Protein AF-A0A022QQ18-F1 (afdb_monomer)

Foldseek 3Di:
DDPPPPDQDPLSVLVVQQVVPPDPDHQDPVNSVVVVVCVVVVPPQQVVQLVVLLVVVCVVPVVLVVVQVVQCCVQANDPGDDDPVSVVSSVSVVVSSVVSCVVPPSCPDDDDDDD

pLDDT: mean 88.91, std 12.3, range [35.88, 97.81]

Solvent-accessible surface area (backbone atoms only — not comparable to full-atom values): 7077 Å² total; per-residue (Å²): 132,86,80,66,87,83,70,77,48,75,65,57,50,53,53,49,59,44,69,64,67,84,56,103,74,73,66,47,73,67,53,55,52,49,54,54,49,50,56,53,59,63,47,51,61,40,54,50,50,44,51,53,48,40,50,52,55,31,71,76,30,61,71,59,39,50,52,42,50,48,52,45,40,75,75,56,33,91,90,50,77,90,51,81,85,50,56,86,70,44,58,64,53,52,47,49,54,52,49,33,46,71,76,55,44,75,62,84,70,72,81,88,82,83,132

Nearest PDB structures (foldseek):
  2pg5-assembl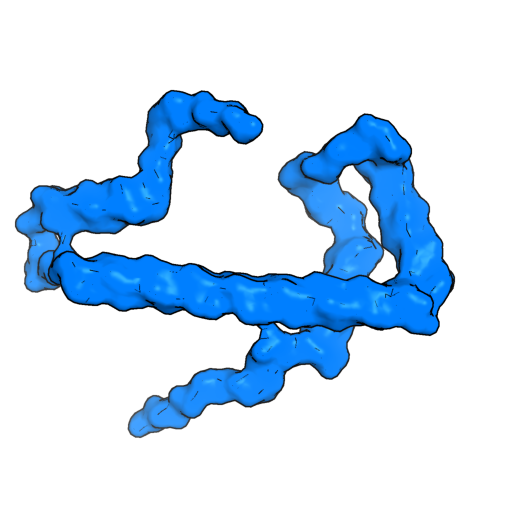y3_C  TM=8.739E-01  e=9.457E-03  Homo sapiens
  3c6g-assembly1_A  TM=8.451E-01  e=2.168E-02  Homo sapiens
  4ejh-assembly8_H  TM=8.771E-01  e=2.748E-02  Homo sapiens
  1og2-assembly1_A  TM=8.336E-01  e=3.283E-02  Homo sapiens
  3t3q-assembly2_B  TM=8.059E-01  e=3.484E-02  Homo sapiens

Secondary structure (DSSP, 8-state):
----TT---HHHHHHHHHHS--SSSPPPHHHHHHHHHHHHHHHHHHHHHHHHHHHHHHHH-HHHHHHHHHHHHHHT-TT----TTTGGG-HHHHHHHHHHHHHS-S-SSPPPPP-

Organism: Erythranthe guttata (NCBI:txid4155)

Structure (mmCIF, N/CA/C/O backbone):
data_AF-A0A022QQ18-F1
#
_entry.id   AF-A0A022QQ18-F1
#
loop_
_atom_site.group_PDB
_atom_site.id
_atom_site.type_symbol
_atom_site.label_atom_id
_atom_site.label_alt_id
_atom_site.label_comp_id
_atom_site.label_asym_id
_atom_site.label_entity_id
_atom_site.label_seq_id
_atom_site.pdbx_PDB_ins_code
_atom_site.Cartn_x
_atom_site.Cartn_y
_atom_site.Cartn_z
_atom_site.occupancy
_atom_site.B_iso_or_equiv
_atom_site.auth_seq_id
_atom_site.auth_comp_id
_atom_site.auth_asym_id
_atom_site.auth_atom_id
_atom_site.pdbx_PDB_model_num
ATOM 1 N N . MET A 1 1 ? -13.930 15.656 -5.999 1.00 35.88 1 MET A N 1
ATOM 2 C CA . MET A 1 1 ? -14.510 14.591 -5.148 1.00 35.88 1 MET A CA 1
ATOM 3 C C . MET A 1 1 ? -15.976 14.425 -5.517 1.00 35.88 1 MET A C 1
ATOM 5 O O . MET A 1 1 ? -16.750 15.335 -5.254 1.00 35.88 1 MET A O 1
ATOM 9 N N . CYS A 1 2 ? -16.360 13.319 -6.161 1.00 40.91 2 CYS A N 1
ATOM 10 C CA . CYS A 1 2 ? -17.779 13.006 -6.348 1.00 40.91 2 CYS A CA 1
ATOM 11 C C . CYS A 1 2 ? -18.408 12.751 -4.973 1.00 40.91 2 CYS A C 1
ATOM 13 O O . CYS A 1 2 ? -18.022 11.803 -4.288 1.00 40.91 2 CYS A O 1
ATOM 15 N N . LYS A 1 3 ? -19.363 13.589 -4.558 1.00 41.94 3 LYS A N 1
ATOM 16 C CA . LYS A 1 3 ? -20.268 13.255 -3.455 1.00 41.94 3 LYS A CA 1
ATOM 17 C C . LYS A 1 3 ? -21.097 12.050 -3.905 1.00 41.94 3 LYS A C 1
ATOM 19 O O . LYS A 1 3 ? -21.982 12.200 -4.738 1.00 41.94 3 LYS A O 1
ATOM 24 N N . LYS A 1 4 ? -20.802 10.856 -3.386 1.00 52.78 4 LYS A N 1
ATOM 25 C CA . LYS A 1 4 ? -21.746 9.733 -3.445 1.00 52.78 4 LYS A CA 1
ATOM 26 C C . LYS A 1 4 ? -22.851 10.024 -2.433 1.00 52.78 4 LYS A C 1
ATOM 28 O O . LYS A 1 4 ? -22.704 9.718 -1.252 1.00 52.78 4 LYS A O 1
ATOM 33 N N . GLU A 1 5 ? -23.926 10.666 -2.879 1.00 54.50 5 GLU A N 1
ATOM 34 C CA . GLU A 1 5 ? -25.165 10.744 -2.105 1.00 54.50 5 GLU A CA 1
ATOM 35 C C . GLU A 1 5 ? -25.662 9.312 -1.853 1.00 54.50 5 GLU A C 1
ATOM 37 O O . GLU A 1 5 ? -26.047 8.606 -2.780 1.00 54.50 5 GLU A O 1
ATOM 42 N N . GLY A 1 6 ? -25.561 8.853 -0.600 1.00 67.56 6 GLY A N 1
ATOM 43 C CA . GLY A 1 6 ? -26.133 7.581 -0.142 1.00 67.56 6 GLY A CA 1
ATOM 44 C C . GLY A 1 6 ? -25.168 6.557 0.465 1.00 67.56 6 GLY A C 1
ATOM 45 O O . GLY A 1 6 ? -25.640 5.579 1.041 1.00 67.56 6 GLY A O 1
ATOM 46 N N . MET A 1 7 ? -23.843 6.745 0.400 1.00 79.75 7 MET A N 1
ATOM 47 C CA . MET A 1 7 ? -22.910 5.795 1.027 1.00 79.75 7 MET A CA 1
ATOM 48 C C . MET A 1 7 ? -22.600 6.220 2.465 1.00 79.75 7 MET A C 1
ATOM 50 O O . MET A 1 7 ? -22.002 7.272 2.684 1.00 79.75 7 MET A O 1
ATOM 54 N N . LYS A 1 8 ? -23.018 5.408 3.442 1.00 88.94 8 LYS A N 1
ATOM 55 C CA . LYS A 1 8 ? -22.728 5.658 4.859 1.00 88.94 8 LYS A CA 1
ATOM 56 C C . LYS A 1 8 ? -21.231 5.544 5.104 1.00 88.94 8 LYS A C 1
ATOM 58 O O . LYS A 1 8 ? -20.611 4.565 4.688 1.00 88.94 8 LYS A O 1
ATOM 63 N N . ASP A 1 9 ? -20.656 6.539 5.769 1.00 90.06 9 ASP A N 1
ATOM 64 C CA . ASP A 1 9 ? -19.256 6.473 6.179 1.00 90.06 9 ASP A CA 1
ATOM 65 C C . ASP A 1 9 ? -19.064 5.529 7.381 1.00 90.06 9 ASP A C 1
ATOM 67 O O . ASP A 1 9 ? -20.017 5.109 8.043 1.00 90.06 9 ASP A O 1
ATOM 71 N N . PHE A 1 10 ? -17.809 5.166 7.655 1.00 90.81 10 PHE A N 1
ATOM 72 C CA . PHE A 1 10 ? -17.457 4.228 8.723 1.00 90.81 10 PHE A CA 1
ATOM 73 C C . PHE A 1 10 ? -17.991 4.660 10.100 1.00 90.81 10 PHE A C 1
ATOM 75 O O . PHE A 1 10 ? -18.493 3.828 10.855 1.00 90.81 10 PHE A O 1
ATOM 82 N N . LEU A 1 11 ? -17.942 5.958 10.417 1.00 91.88 11 LEU A N 1
ATOM 83 C CA . LEU A 1 11 ? -18.446 6.486 11.683 1.00 91.88 11 LEU A CA 1
ATOM 84 C C . LEU A 1 11 ? -19.975 6.409 11.741 1.00 91.88 11 LEU A C 1
ATOM 86 O O . LEU A 1 11 ? -20.527 6.002 12.762 1.00 91.88 11 LEU A O 1
ATOM 90 N N . GLN A 1 12 ? -20.662 6.750 10.650 1.00 91.94 12 GLN A N 1
ATOM 91 C CA . GLN A 1 12 ? -22.116 6.621 10.547 1.00 91.94 12 GLN A CA 1
ATOM 92 C C . GLN A 1 12 ? -22.565 5.175 10.782 1.00 91.94 12 GLN A C 1
ATOM 94 O O . GLN A 1 12 ? -23.515 4.951 11.529 1.00 91.94 12 GLN A O 1
ATOM 99 N N . ILE A 1 13 ? -21.849 4.194 10.224 1.00 90.88 13 ILE A N 1
ATOM 100 C CA . ILE A 1 13 ? -22.124 2.766 10.446 1.00 90.88 13 ILE A CA 1
ATOM 101 C C . ILE A 1 13 ? -21.962 2.400 11.929 1.00 90.88 13 ILE A C 1
ATOM 103 O O . ILE A 1 13 ? -22.859 1.785 12.506 1.00 90.88 13 ILE A O 1
ATOM 107 N N . LEU A 1 14 ? -20.865 2.811 12.576 1.00 90.38 14 LEU A N 1
ATOM 108 C CA . LEU A 1 14 ? -20.638 2.541 14.004 1.00 90.38 14 LEU A CA 1
ATOM 109 C C . LEU A 1 14 ? -21.717 3.169 14.900 1.00 90.38 14 LEU A C 1
ATOM 111 O O . LEU A 1 14 ? -22.181 2.542 15.853 1.00 90.38 14 LEU A O 1
ATOM 115 N N . LEU A 1 15 ? -22.151 4.390 14.582 1.00 90.69 15 LEU A N 1
ATOM 116 C CA . LEU A 1 15 ? -23.218 5.076 15.312 1.00 90.69 15 LEU A CA 1
ATOM 117 C C . LEU A 1 15 ? -24.583 4.410 15.108 1.00 90.69 15 LEU A C 1
ATOM 119 O O . LEU A 1 15 ? -25.388 4.369 16.036 1.00 90.69 15 LEU A O 1
ATOM 123 N N . GLU A 1 16 ? -24.863 3.872 13.922 1.00 89.25 16 GLU A N 1
ATOM 124 C CA . GLU A 1 16 ? -26.082 3.097 13.682 1.00 89.25 16 GLU A CA 1
ATOM 125 C C . GLU A 1 16 ? -26.097 1.780 14.451 1.00 89.25 16 GLU A C 1
ATOM 127 O O . GLU A 1 16 ? -27.129 1.432 15.022 1.00 89.25 16 GLU A O 1
ATOM 132 N N . ILE A 1 17 ? -24.963 1.076 14.503 1.00 87.19 17 ILE A N 1
ATOM 133 C CA . ILE A 1 17 ? -24.815 -0.151 15.295 1.00 87.19 17 ILE A CA 1
ATOM 134 C C . ILE A 1 17 ? -25.075 0.146 16.773 1.00 87.19 17 ILE A C 1
ATOM 136 O O . ILE A 1 17 ? -25.818 -0.582 17.422 1.00 87.19 17 ILE A O 1
ATOM 140 N N . GLN A 1 18 ? -24.539 1.251 17.293 1.00 87.00 18 GLN A N 1
ATOM 141 C CA . GLN A 1 18 ? -24.799 1.656 18.672 1.00 87.00 18 GLN A CA 1
ATOM 142 C C . GLN A 1 18 ? -26.279 1.968 18.941 1.00 87.00 18 GLN A C 1
ATOM 144 O O . GLN A 1 18 ? -26.765 1.675 20.030 1.00 87.00 18 GLN A O 1
ATOM 149 N N . LYS A 1 19 ? -26.990 2.575 17.981 1.00 84.69 19 LYS A N 1
ATOM 150 C CA . LYS A 1 19 ? -28.406 2.953 18.131 1.00 84.69 19 LYS A CA 1
ATOM 151 C C . LYS A 1 19 ? -29.367 1.763 18.067 1.00 84.69 19 LYS A C 1
ATOM 153 O O . LYS A 1 19 ? -30.413 1.815 18.703 1.00 84.69 19 LYS A O 1
ATOM 158 N N . LYS A 1 20 ? -29.049 0.708 17.310 1.00 81.06 20 LYS A N 1
ATOM 159 C CA . LYS A 1 20 ? -29.884 -0.502 17.146 1.00 81.06 20 LYS A CA 1
ATOM 160 C C . LYS A 1 20 ? -29.729 -1.489 18.316 1.00 81.06 20 LYS A C 1
ATOM 162 O O . LYS A 1 20 ? -29.598 -2.683 18.087 1.00 81.06 20 LYS A O 1
ATOM 167 N N . GLN A 1 21 ? -29.654 -0.981 19.542 1.00 63.47 21 GLN A N 1
ATOM 168 C CA . GLN A 1 21 ? -29.123 -1.643 20.739 1.00 63.47 21 GLN A CA 1
ATOM 169 C C . GLN A 1 21 ? -29.979 -2.831 21.264 1.00 63.47 21 GLN A C 1
ATOM 171 O O . GLN A 1 21 ? -30.452 -2.794 22.390 1.00 63.47 21 GLN A O 1
ATOM 176 N N . ASP A 1 22 ? -30.138 -3.890 20.459 1.00 60.44 22 ASP A N 1
ATOM 177 C CA . ASP A 1 22 ? -30.794 -5.180 20.772 1.00 60.44 22 ASP A CA 1
ATOM 178 C C . ASP A 1 22 ? -29.784 -6.282 21.179 1.00 60.44 22 ASP A C 1
ATOM 180 O O . ASP A 1 22 ? -30.119 -7.461 21.257 1.00 60.44 22 ASP A O 1
ATOM 184 N N . SER A 1 23 ? -28.512 -5.930 21.400 1.00 63.03 23 SER A N 1
ATOM 185 C CA . SER A 1 23 ? -27.439 -6.887 21.706 1.00 63.03 23 SER A CA 1
ATOM 186 C C . SER A 1 23 ? -27.041 -6.875 23.184 1.00 63.03 23 SER A C 1
ATOM 188 O O . SER A 1 23 ? -26.836 -5.795 23.740 1.00 63.03 23 SER A O 1
ATOM 190 N N . ASP A 1 24 ? -26.751 -8.050 23.750 1.00 66.62 24 ASP A N 1
ATOM 191 C CA . ASP A 1 24 ? -26.242 -8.247 25.124 1.00 66.62 24 ASP A CA 1
ATOM 192 C C . ASP A 1 24 ? -24.915 -7.515 25.435 1.00 66.62 24 ASP A C 1
ATOM 194 O O . ASP A 1 24 ? -24.521 -7.399 26.596 1.00 66.62 24 ASP A O 1
ATOM 198 N N . MET A 1 25 ? -24.211 -6.994 24.419 1.00 67.25 25 MET A N 1
ATOM 199 C CA . MET A 1 25 ? -22.957 -6.247 24.574 1.00 67.25 25 MET A CA 1
ATOM 200 C C . MET A 1 25 ? -22.957 -4.941 23.751 1.00 67.25 25 MET A C 1
ATOM 202 O O . MET A 1 25 ? -22.417 -4.897 22.643 1.00 67.25 25 MET A O 1
ATOM 206 N N . PRO A 1 26 ? -23.549 -3.849 24.265 1.00 77.94 26 PRO A N 1
ATOM 207 C CA . PRO A 1 26 ? -23.624 -2.583 23.543 1.00 77.94 26 PRO A CA 1
ATOM 208 C C . PRO A 1 26 ? -22.256 -1.900 23.380 1.00 77.94 26 PRO A C 1
ATOM 210 O O . PRO A 1 26 ? -21.504 -1.738 24.341 1.00 77.94 26 PRO A O 1
ATOM 213 N N . ILE A 1 27 ? -21.960 -1.410 22.169 1.00 85.88 27 ILE A N 1
ATOM 214 C CA . ILE A 1 27 ? -20.744 -0.626 21.894 1.00 85.88 27 ILE A CA 1
ATOM 215 C C . ILE A 1 27 ? -20.885 0.780 22.493 1.00 85.88 27 ILE A C 1
ATOM 217 O O . ILE A 1 27 ? -21.722 1.584 22.076 1.00 85.88 27 ILE A O 1
ATOM 221 N N . SER A 1 28 ? -20.017 1.117 23.443 1.00 89.81 28 SER A N 1
ATOM 222 C CA . SER A 1 28 ? -19.966 2.437 24.075 1.00 89.81 28 SER A CA 1
ATOM 223 C C . SER A 1 28 ? -1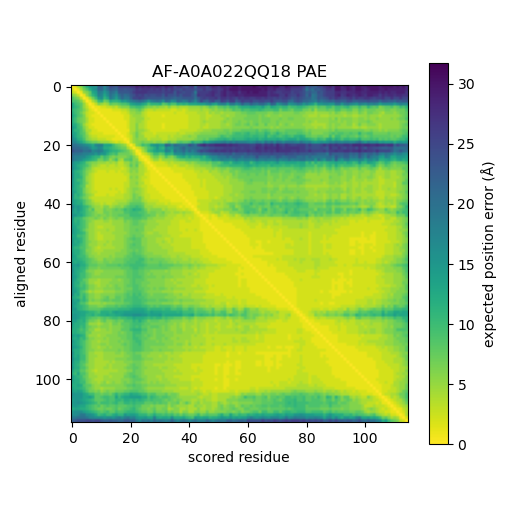9.346 3.507 23.166 1.00 89.81 28 SER A C 1
ATOM 225 O O . SER A 1 28 ? -18.501 3.231 22.314 1.00 89.81 28 SER A O 1
ATOM 227 N N . GLN A 1 29 ? -19.690 4.775 23.404 1.00 89.44 29 GLN A N 1
ATOM 228 C CA . GLN A 1 29 ? -19.060 5.925 22.736 1.00 89.44 29 GLN A CA 1
ATOM 229 C C . GLN A 1 29 ? -17.530 5.949 22.906 1.00 89.44 29 GLN A C 1
ATOM 231 O O . GLN A 1 29 ? -16.800 6.295 21.978 1.00 89.44 29 GLN A O 1
ATOM 236 N N . LYS A 1 30 ? -17.022 5.518 24.071 1.00 92.62 30 LYS A N 1
ATOM 237 C CA . LYS A 1 30 ? -15.579 5.409 24.327 1.00 92.62 30 LYS A CA 1
ATOM 238 C C . LYS A 1 30 ? -14.920 4.370 23.415 1.00 92.62 30 LYS A C 1
ATOM 240 O O . LYS A 1 30 ? -13.840 4.633 22.897 1.00 92.62 30 LYS A O 1
ATOM 245 N N . GLN A 1 31 ? -15.575 3.229 23.194 1.00 91.62 31 GLN A N 1
ATOM 246 C CA . GLN A 1 31 ? -15.091 2.197 22.272 1.00 91.62 31 GLN A CA 1
ATOM 247 C C . GLN A 1 31 ? -15.134 2.672 20.819 1.00 91.62 31 GLN A C 1
ATOM 249 O O . GLN A 1 31 ? -14.153 2.480 20.114 1.00 91.62 31 GLN A O 1
ATOM 254 N N . ILE A 1 32 ? -16.197 3.361 20.384 1.00 93.12 32 ILE A N 1
ATOM 255 C CA . ILE A 1 32 ? -16.256 3.954 19.031 1.00 93.12 32 ILE A CA 1
ATOM 256 C C . ILE 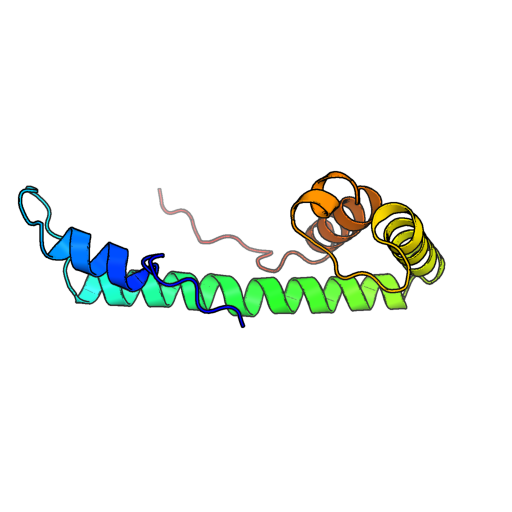A 1 32 ? -15.082 4.911 18.813 1.00 93.12 32 ILE A C 1
ATOM 258 O O . ILE A 1 32 ? -14.398 4.833 17.794 1.00 93.12 32 ILE A O 1
ATOM 262 N N . LYS A 1 33 ? -14.816 5.790 19.788 1.00 93.00 33 LYS A N 1
ATOM 263 C CA . LYS A 1 33 ? -13.680 6.714 19.724 1.00 93.00 33 LYS A CA 1
ATOM 264 C C . LYS A 1 33 ? -12.342 5.972 19.653 1.00 93.00 33 LYS A C 1
ATOM 266 O O . LYS A 1 33 ? -11.505 6.351 18.842 1.00 93.00 33 LYS A O 1
ATOM 271 N N . ALA A 1 34 ? -12.149 4.942 20.478 1.00 94.06 34 ALA A N 1
ATOM 272 C CA . ALA A 1 34 ? -10.923 4.145 20.484 1.00 94.06 34 ALA A CA 1
ATOM 273 C C . ALA A 1 34 ? -10.699 3.438 19.137 1.00 94.06 34 ALA A C 1
ATOM 275 O O . ALA A 1 34 ? -9.636 3.582 18.550 1.00 94.06 34 ALA A O 1
ATOM 276 N N . ILE A 1 35 ? -11.731 2.788 18.590 1.00 93.12 35 ILE A N 1
ATOM 277 C CA . ILE A 1 35 ? -11.671 2.135 17.273 1.00 93.12 35 ILE A CA 1
ATOM 278 C C . ILE A 1 35 ? -11.291 3.143 16.183 1.00 93.12 35 ILE A C 1
ATOM 280 O O . ILE A 1 35 ? -10.439 2.863 15.343 1.00 93.12 35 ILE A O 1
ATOM 284 N N . LEU A 1 36 ? -11.910 4.329 16.185 1.00 92.69 36 LEU A N 1
ATOM 285 C CA . LEU A 1 36 ? -11.595 5.360 15.199 1.00 92.69 36 LEU A CA 1
ATOM 286 C C . LEU A 1 36 ? -10.143 5.837 15.322 1.00 92.69 36 LEU A C 1
ATOM 288 O O . LEU A 1 36 ? -9.475 6.033 14.308 1.00 92.69 36 LEU A O 1
ATOM 292 N N . GLN A 1 37 ? -9.662 6.009 16.552 1.00 92.62 37 GLN A N 1
ATOM 293 C CA . GLN A 1 37 ? -8.279 6.379 16.819 1.00 92.62 37 GLN A CA 1
ATOM 294 C C . GLN A 1 37 ? -7.309 5.306 16.308 1.00 92.62 37 GLN A C 1
ATOM 296 O O . GLN A 1 37 ? -6.382 5.647 15.579 1.00 92.62 37 GLN A O 1
ATOM 301 N N . ASP A 1 38 ? -7.564 4.028 16.591 1.00 90.25 38 ASP A N 1
ATOM 302 C CA . ASP A 1 38 ? -6.721 2.915 16.141 1.00 90.25 38 ASP A CA 1
ATOM 303 C C . ASP A 1 38 ? -6.643 2.832 14.610 1.00 90.25 38 ASP A C 1
ATOM 305 O O . ASP A 1 38 ? -5.560 2.672 14.048 1.00 90.25 38 ASP A O 1
ATOM 309 N N . VAL A 1 39 ? -7.772 3.006 13.911 1.00 91.06 39 VAL A N 1
ATOM 310 C CA . VAL A 1 39 ? -7.815 2.997 12.436 1.00 91.06 39 VAL A CA 1
ATOM 311 C C . VAL A 1 39 ? -6.997 4.147 11.842 1.00 91.06 39 VAL A C 1
ATOM 313 O O . VAL A 1 39 ? -6.288 3.961 10.850 1.00 91.06 39 VAL A O 1
ATOM 316 N N . VAL A 1 40 ? -7.094 5.346 12.420 1.00 88.19 40 VAL A N 1
ATOM 317 C CA . VAL A 1 40 ? -6.374 6.527 11.920 1.00 88.19 40 VAL A CA 1
ATOM 318 C C . VAL A 1 40 ? -4.878 6.417 12.208 1.00 88.19 40 VAL A C 1
ATOM 320 O O . VAL A 1 40 ? -4.072 6.618 11.296 1.00 88.19 40 VAL A O 1
ATOM 323 N N . SER A 1 41 ? -4.507 6.063 13.439 1.00 85.62 41 SER A N 1
ATOM 324 C CA . SER A 1 41 ? -3.111 5.897 13.845 1.00 85.62 41 SER A CA 1
ATOM 325 C C . SER A 1 41 ? -2.435 4.759 13.082 1.00 85.62 41 SER A C 1
ATOM 327 O O . SER A 1 41 ? -1.363 4.956 12.522 1.00 85.62 41 SER A O 1
ATOM 329 N N . GLY A 1 42 ? -3.084 3.597 12.961 1.00 83.94 42 GLY A N 1
ATOM 330 C CA . GLY A 1 42 ? -2.511 2.441 12.272 1.00 83.94 42 GLY A CA 1
ATOM 331 C C . GLY A 1 42 ? -2.275 2.661 10.775 1.00 83.94 42 GLY A C 1
ATOM 332 O O . GLY A 1 42 ? -1.352 2.079 10.210 1.00 83.94 42 GLY A O 1
ATOM 333 N N . ARG A 1 43 ? -3.079 3.508 10.119 1.00 83.75 43 ARG A N 1
ATOM 334 C CA . ARG A 1 43 ? -2.963 3.769 8.677 1.00 83.75 43 ARG A CA 1
ATOM 335 C C . ARG A 1 43 ? -1.904 4.811 8.331 1.00 83.75 43 ARG A C 1
ATOM 337 O O . ARG A 1 43 ? -1.242 4.666 7.309 1.00 83.75 43 ARG A O 1
ATOM 344 N N . THR A 1 44 ? -1.809 5.883 9.111 1.00 83.75 44 THR A N 1
ATOM 345 C CA . THR A 1 44 ? -1.098 7.098 8.683 1.00 83.75 44 THR A CA 1
ATOM 346 C C . THR A 1 44 ? 0.400 6.851 8.558 1.00 83.75 44 THR A C 1
ATOM 348 O O . THR A 1 44 ? 0.940 6.936 7.457 1.00 83.75 44 THR A O 1
ATOM 351 N N . ASP A 1 45 ? 1.042 6.450 9.652 1.00 84.56 45 ASP A N 1
ATOM 352 C CA . ASP A 1 45 ? 2.4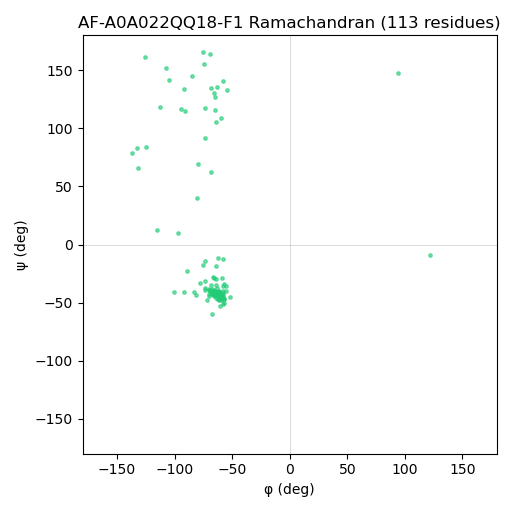97 6.295 9.679 1.00 84.56 45 ASP A CA 1
ATOM 353 C C . ASP A 1 45 ? 2.946 5.122 8.797 1.00 84.56 45 ASP A C 1
ATOM 355 O O . ASP A 1 45 ? 3.899 5.234 8.031 1.00 84.56 45 ASP A O 1
ATOM 359 N N . THR A 1 46 ? 2.199 4.011 8.814 1.00 88.44 46 THR A N 1
ATOM 360 C CA . THR A 1 46 ? 2.570 2.799 8.067 1.00 88.44 46 THR A CA 1
ATOM 361 C C . THR A 1 46 ? 2.537 2.999 6.553 1.00 88.44 46 THR A C 1
ATOM 363 O O . THR A 1 46 ? 3.450 2.556 5.854 1.00 88.44 46 THR A O 1
ATOM 366 N N . THR A 1 47 ? 1.507 3.672 6.029 1.00 90.69 47 THR A N 1
ATOM 367 C CA . THR A 1 47 ? 1.398 3.929 4.586 1.00 90.69 47 THR A CA 1
ATOM 368 C C . THR A 1 47 ? 2.382 4.993 4.118 1.00 90.69 47 THR A C 1
ATOM 370 O O . THR A 1 47 ? 2.980 4.809 3.058 1.00 90.69 47 THR A O 1
ATOM 373 N N . ALA A 1 48 ? 2.602 6.051 4.907 1.00 91.75 48 ALA A N 1
ATOM 374 C CA . ALA A 1 48 ? 3.585 7.085 4.595 1.00 91.75 48 ALA A CA 1
ATOM 375 C C . ALA A 1 48 ? 4.999 6.493 4.504 1.00 91.75 48 ALA A C 1
ATOM 377 O O . ALA A 1 48 ? 5.631 6.597 3.455 1.00 91.75 48 ALA A O 1
ATOM 378 N N . THR A 1 49 ? 5.439 5.761 5.534 1.00 92.81 49 THR A N 1
ATOM 379 C CA . THR A 1 49 ? 6.755 5.104 5.550 1.00 92.81 49 THR A CA 1
ATOM 380 C C . THR A 1 49 ? 6.929 4.128 4.386 1.00 92.81 49 THR A C 1
ATOM 382 O O . THR A 1 49 ? 7.992 4.085 3.770 1.00 92.81 49 THR A O 1
ATOM 385 N N . ASN A 1 50 ? 5.893 3.360 4.031 1.00 94.12 50 ASN A N 1
ATOM 386 C CA . ASN A 1 50 ? 5.982 2.436 2.900 1.00 94.12 50 ASN A CA 1
ATOM 387 C C . ASN A 1 50 ? 6.164 3.169 1.557 1.00 94.12 50 ASN A C 1
ATOM 389 O O . ASN A 1 50 ? 6.954 2.735 0.724 1.00 94.12 50 ASN A O 1
ATOM 393 N N . ILE A 1 51 ? 5.460 4.286 1.342 1.00 95.44 51 ILE A N 1
ATOM 394 C CA . ILE A 1 51 ? 5.602 5.097 0.122 1.00 95.44 51 ILE A CA 1
ATOM 395 C C . ILE A 1 51 ? 6.981 5.761 0.069 1.00 95.44 51 ILE A C 1
ATOM 397 O O . ILE A 1 51 ? 7.616 5.756 -0.985 1.00 95.44 51 ILE A O 1
ATOM 401 N N . GLU A 1 52 ? 7.457 6.302 1.191 1.00 95.94 52 GLU A N 1
ATOM 402 C CA . GLU A 1 52 ? 8.784 6.917 1.302 1.00 95.94 52 GLU A CA 1
ATOM 403 C C . GLU A 1 52 ? 9.886 5.930 0.908 1.00 95.94 52 GLU A C 1
ATOM 405 O O . GLU A 1 52 ? 10.697 6.234 0.030 1.00 95.94 52 GLU A O 1
ATOM 410 N N . TRP A 1 53 ? 9.872 4.722 1.480 1.00 97.19 53 TRP A N 1
ATOM 411 C CA . TRP A 1 53 ? 10.841 3.685 1.131 1.00 97.19 53 TRP A CA 1
ATOM 412 C C . TRP A 1 53 ? 10.681 3.181 -0.300 1.00 97.19 53 TRP A C 1
ATOM 414 O O . TRP A 1 53 ? 11.685 2.996 -0.983 1.00 97.19 53 TRP A O 1
ATOM 424 N N . ALA A 1 54 ? 9.453 3.001 -0.792 1.00 97.25 54 ALA A N 1
ATOM 425 C CA . ALA A 1 54 ? 9.230 2.558 -2.168 1.00 97.25 54 ALA A CA 1
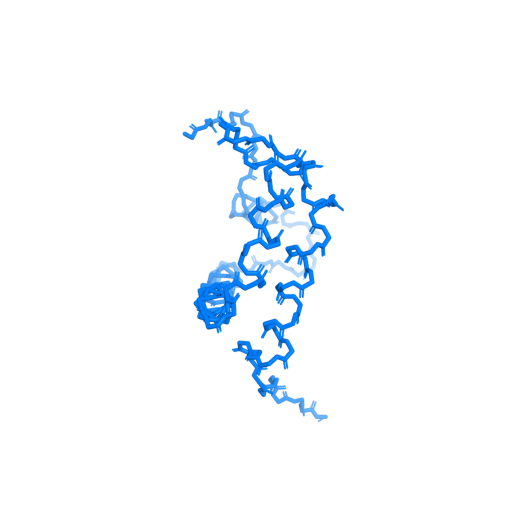ATOM 426 C C . ALA A 1 54 ? 9.828 3.553 -3.170 1.00 97.25 54 ALA A C 1
ATOM 428 O O . ALA A 1 54 ? 10.520 3.160 -4.110 1.00 97.25 54 ALA A O 1
ATOM 429 N N . MET A 1 55 ? 9.621 4.851 -2.941 1.00 97.06 55 MET A N 1
ATOM 430 C CA . MET A 1 55 ? 10.213 5.898 -3.767 1.00 97.06 55 MET A CA 1
ATOM 431 C C . MET A 1 55 ? 11.735 5.943 -3.624 1.00 97.06 55 MET A C 1
ATOM 433 O O . MET A 1 55 ? 12.422 6.059 -4.637 1.00 97.06 55 MET A O 1
ATOM 437 N N . ALA A 1 56 ? 12.272 5.821 -2.405 1.00 97.38 56 ALA A N 1
ATOM 438 C CA . ALA A 1 56 ? 13.715 5.790 -2.170 1.00 97.38 56 ALA A CA 1
ATOM 439 C C . ALA A 1 56 ? 14.398 4.629 -2.917 1.00 97.38 56 ALA A C 1
ATOM 441 O O . ALA A 1 56 ? 15.379 4.848 -3.627 1.00 97.38 56 ALA A O 1
ATOM 442 N N . GLU A 1 57 ? 13.847 3.416 -2.834 1.00 97.19 57 GLU A N 1
ATOM 443 C CA . GLU A 1 57 ? 14.371 2.233 -3.528 1.00 97.19 57 GLU A CA 1
ATOM 444 C C . GLU A 1 57 ? 14.278 2.364 -5.056 1.00 97.19 57 GLU A C 1
ATOM 446 O O . GLU A 1 57 ? 15.225 2.031 -5.770 1.00 97.19 57 GLU A O 1
ATOM 451 N N . LEU A 1 58 ? 13.177 2.911 -5.583 1.00 97.50 58 LEU A N 1
ATOM 452 C CA . LEU A 1 58 ? 13.040 3.162 -7.021 1.00 97.50 58 LEU A CA 1
ATOM 453 C C . LEU A 1 58 ? 14.021 4.231 -7.517 1.00 97.50 58 LEU A C 1
ATOM 455 O O . LEU A 1 58 ? 14.605 4.065 -8.585 1.00 97.50 58 LEU A O 1
ATOM 459 N N . MET A 1 59 ? 14.227 5.316 -6.763 1.00 96.75 59 MET A N 1
ATOM 460 C CA . MET A 1 59 ? 15.202 6.360 -7.114 1.00 96.75 59 MET A CA 1
ATOM 461 C C . MET A 1 59 ? 16.639 5.826 -7.101 1.00 96.75 59 MET A C 1
ATOM 463 O O . MET A 1 59 ? 17.441 6.217 -7.948 1.00 96.75 59 MET A O 1
ATOM 467 N N . ASN A 1 60 ? 16.946 4.894 -6.197 1.00 97.19 60 ASN A N 1
ATOM 468 C CA . ASN A 1 60 ? 18.240 4.213 -6.144 1.00 97.19 60 ASN A CA 1
ATOM 469 C C . ASN A 1 60 ? 18.413 3.145 -7.240 1.00 97.19 60 ASN A C 1
ATOM 471 O O . ASN A 1 60 ? 19.543 2.755 -7.535 1.00 97.19 60 ASN A O 1
ATOM 475 N N . ASN A 1 61 ? 17.327 2.686 -7.873 1.00 96.88 61 ASN A N 1
ATOM 476 C CA . ASN A 1 61 ? 17.344 1.696 -8.950 1.00 96.88 61 ASN A CA 1
ATOM 477 C C . ASN A 1 61 ? 16.622 2.207 -10.218 1.00 96.88 61 ASN A C 1
ATOM 479 O O . ASN A 1 61 ? 15.463 1.848 -10.464 1.00 96.88 61 ASN A O 1
ATOM 483 N N . PRO A 1 62 ? 17.315 2.980 -11.080 1.00 96.00 62 PRO A N 1
ATOM 484 C CA . PRO A 1 62 ? 16.728 3.561 -12.290 1.00 96.00 62 PRO A CA 1
ATOM 485 C C . PRO A 1 62 ? 16.114 2.535 -13.253 1.00 96.00 62 PRO A C 1
ATOM 487 O O . PRO A 1 62 ? 15.091 2.810 -13.879 1.00 96.00 62 PRO A O 1
ATOM 490 N N . GLU A 1 63 ? 16.688 1.331 -13.355 1.00 97.19 63 GLU A N 1
ATOM 491 C CA . GLU A 1 63 ? 16.118 0.256 -14.178 1.00 97.19 63 GLU A CA 1
ATOM 492 C C . GLU A 1 63 ? 14.787 -0.250 -13.612 1.00 97.19 63 GLU A C 1
ATOM 494 O O . GLU A 1 63 ? 13.857 -0.530 -14.372 1.00 97.19 63 GLU A O 1
ATOM 499 N N . GLY A 1 64 ? 14.673 -0.344 -12.284 1.00 96.81 64 GLY A N 1
ATOM 500 C CA . GLY A 1 64 ? 13.417 -0.677 -11.618 1.00 96.81 64 GLY A CA 1
ATOM 501 C C . GLY A 1 64 ? 12.356 0.404 -11.815 1.00 96.81 64 GLY A C 1
ATOM 502 O O . GLY A 1 64 ? 11.225 0.100 -12.193 1.00 96.81 64 GLY A O 1
ATOM 503 N N . MET A 1 65 ? 12.737 1.676 -11.666 1.00 97.56 65 MET A N 1
ATOM 504 C CA . MET A 1 65 ? 11.850 2.810 -11.939 1.00 97.56 65 MET A CA 1
ATOM 505 C C . MET A 1 65 ? 11.334 2.801 -13.380 1.00 97.56 65 MET A C 1
ATOM 507 O O . MET A 1 65 ? 10.128 2.927 -13.599 1.00 97.56 65 MET A O 1
ATOM 511 N N . ARG A 1 66 ? 12.219 2.581 -14.358 1.00 97.81 66 ARG A N 1
ATOM 512 C CA . ARG A 1 66 ? 11.841 2.504 -15.772 1.00 97.81 66 ARG A CA 1
ATOM 513 C C . ARG A 1 66 ? 10.840 1.379 -16.026 1.00 97.81 66 ARG A C 1
ATOM 515 O O . ARG A 1 66 ? 9.839 1.610 -16.691 1.00 97.81 66 ARG A O 1
ATOM 522 N N . LYS A 1 67 ? 11.060 0.187 -15.460 1.00 97.62 67 LYS A N 1
ATOM 523 C CA . LYS A 1 67 ? 10.129 -0.950 -15.595 1.00 97.62 67 LYS A CA 1
ATOM 524 C C . LYS A 1 67 ? 8.748 -0.651 -15.015 1.00 97.62 67 LYS A C 1
ATOM 526 O O . LYS A 1 67 ? 7.753 -0.955 -15.665 1.00 97.62 67 LYS A O 1
ATOM 531 N N . ALA A 1 68 ? 8.680 -0.029 -13.837 1.00 96.62 68 ALA A N 1
ATOM 532 C CA . ALA A 1 68 ? 7.408 0.361 -13.227 1.00 96.62 68 ALA A CA 1
ATOM 533 C C . ALA A 1 68 ? 6.665 1.413 -14.068 1.00 96.62 68 ALA A C 1
ATOM 535 O O . ALA A 1 68 ? 5.459 1.301 -14.277 1.00 96.62 68 ALA A O 1
ATOM 536 N N . GLN A 1 69 ? 7.384 2.404 -14.603 1.00 96.44 69 GLN A N 1
ATOM 537 C CA . GLN A 1 69 ? 6.808 3.408 -15.501 1.00 96.44 69 GLN A CA 1
ATOM 538 C C . GLN A 1 69 ? 6.321 2.792 -16.816 1.00 96.44 69 GLN A C 1
ATOM 540 O O . GLN A 1 69 ? 5.227 3.128 -17.261 1.00 96.44 69 GLN A O 1
ATOM 545 N N . THR A 1 70 ? 7.089 1.878 -17.419 1.00 97.31 70 THR A N 1
ATOM 546 C CA . THR A 1 70 ? 6.671 1.145 -18.623 1.00 97.31 70 THR A CA 1
ATOM 547 C C . THR A 1 70 ? 5.402 0.338 -18.360 1.00 97.31 70 THR A C 1
ATOM 549 O O . THR A 1 70 ? 4.445 0.480 -19.112 1.00 97.31 70 THR A O 1
ATOM 552 N N . GLU A 1 71 ? 5.336 -0.416 -17.258 1.00 97.50 71 GLU A N 1
ATOM 553 C CA . GLU A 1 71 ? 4.130 -1.172 -16.896 1.00 97.50 71 GLU A CA 1
ATOM 554 C C . GLU A 1 71 ? 2.897 -0.262 -16.749 1.00 97.50 71 GLU A C 1
ATOM 556 O O . GLU A 1 71 ? 1.819 -0.580 -17.253 1.00 97.50 71 GLU A O 1
ATOM 561 N N . LEU A 1 72 ? 3.053 0.899 -16.103 1.00 96.44 72 LEU A N 1
ATOM 562 C CA . LEU A 1 72 ? 1.981 1.889 -15.980 1.00 96.44 72 LEU A CA 1
ATOM 563 C C . LEU A 1 72 ? 1.560 2.456 -17.343 1.00 96.44 72 LEU A C 1
ATOM 565 O O . LEU A 1 72 ? 0.365 2.578 -17.609 1.00 96.44 72 LEU A O 1
ATOM 569 N N . CYS A 1 73 ? 2.516 2.774 -18.218 1.00 96.38 73 CYS A N 1
ATOM 570 C CA . CYS A 1 73 ? 2.224 3.271 -19.562 1.00 96.38 73 CYS A CA 1
ATOM 571 C C . CYS A 1 73 ? 1.465 2.235 -20.399 1.00 96.38 73 CYS A C 1
ATOM 573 O O . CYS A 1 73 ? 0.519 2.604 -21.091 1.00 96.38 73 CYS A O 1
ATOM 575 N N . ASP A 1 74 ? 1.840 0.961 -20.300 1.00 96.44 74 ASP A N 1
ATOM 576 C CA . ASP A 1 74 ? 1.247 -0.121 -21.087 1.00 96.44 74 ASP A CA 1
ATOM 577 C C . ASP A 1 74 ? -0.164 -0.490 -20.604 1.00 96.44 74 ASP A C 1
ATOM 579 O O . ASP A 1 74 ? -1.042 -0.796 -21.412 1.00 96.44 74 ASP A O 1
ATOM 583 N N . ILE A 1 75 ? -0.402 -0.470 -19.287 1.00 96.31 75 ILE A N 1
ATOM 584 C CA . ILE A 1 75 ? -1.670 -0.925 -18.695 1.00 96.31 75 ILE A CA 1
ATOM 585 C C . ILE A 1 75 ? -2.682 0.209 -18.533 1.00 96.31 75 ILE A C 1
ATOM 587 O O . ILE A 1 75 ? -3.877 -0.011 -18.741 1.00 96.31 75 ILE A O 1
ATOM 591 N N . VAL A 1 76 ? -2.226 1.390 -18.115 1.00 95.94 76 VAL A N 1
ATOM 592 C CA . VAL A 1 76 ? -3.089 2.534 -17.782 1.00 95.94 76 VAL A CA 1
ATOM 593 C C . VAL A 1 76 ? -3.121 3.529 -18.940 1.00 95.94 76 VAL A C 1
ATOM 595 O O . VAL A 1 76 ? -4.187 4.025 -19.298 1.00 95.94 76 VAL A O 1
ATOM 598 N N . GLY A 1 77 ? -1.975 3.779 -19.578 1.00 93.69 77 GLY A N 1
ATOM 599 C CA . GLY A 1 77 ? -1.816 4.789 -20.625 1.00 93.69 77 GLY A CA 1
ATOM 600 C C . GLY A 1 77 ? -1.332 6.136 -20.079 1.00 93.69 77 GLY A C 1
ATOM 601 O O . GLY A 1 77 ? -1.666 6.535 -18.968 1.00 93.69 77 GLY A O 1
ATOM 602 N N . LEU A 1 78 ? -0.554 6.863 -20.890 1.00 90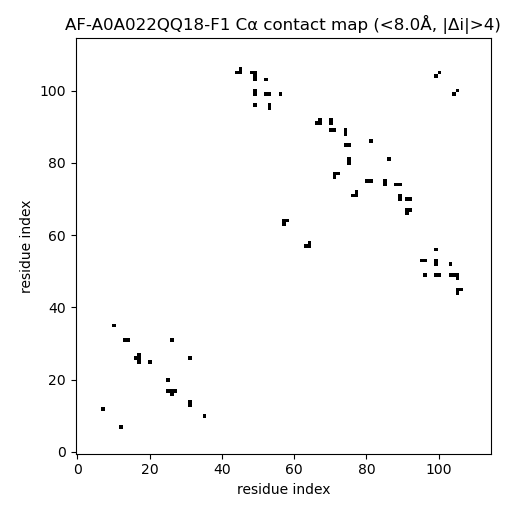.44 78 LEU A N 1
ATOM 603 C CA . LEU A 1 78 ? 0.213 8.051 -20.473 1.00 90.44 78 LEU A CA 1
ATOM 604 C C . LEU A 1 78 ? -0.627 9.204 -19.886 1.00 90.44 78 LEU A C 1
ATOM 606 O O . LEU A 1 78 ? -0.127 9.981 -19.081 1.00 90.44 78 LEU A O 1
ATOM 610 N N . ASN A 1 79 ? -1.886 9.331 -20.313 1.00 90.44 79 ASN A N 1
ATOM 611 C CA . ASN A 1 79 ? -2.771 10.452 -19.968 1.00 90.44 79 ASN A CA 1
ATOM 612 C C . ASN A 1 79 ? -3.991 10.023 -19.142 1.00 90.44 79 ASN A C 1
ATOM 614 O O . ASN A 1 79 ? -4.938 10.795 -18.997 1.00 90.44 79 ASN A O 1
ATOM 618 N N . ASN A 1 80 ? -3.989 8.792 -18.631 1.00 92.81 80 ASN A N 1
ATOM 619 C CA . ASN A 1 80 ? -5.104 8.238 -17.877 1.00 92.81 80 ASN A CA 1
ATOM 620 C C . ASN A 1 80 ? -4.757 8.152 -16.391 1.00 92.81 80 ASN A C 1
ATOM 622 O O . ASN A 1 80 ? -3.602 7.988 -16.001 1.00 92.81 80 ASN A O 1
ATOM 626 N N . MET A 1 81 ? -5.785 8.239 -15.552 1.00 94.25 81 MET A N 1
ATOM 627 C CA . MET A 1 81 ? -5.643 8.028 -14.116 1.00 94.25 81 MET A CA 1
ATOM 628 C C . MET A 1 81 ? -5.722 6.537 -13.797 1.00 94.25 81 MET A C 1
ATOM 630 O O . MET A 1 81 ? -6.491 5.797 -14.409 1.00 94.25 81 MET A O 1
ATOM 634 N N . VAL A 1 82 ? -4.949 6.100 -12.801 1.00 94.75 82 VAL A N 1
ATOM 635 C CA . VAL A 1 82 ? -5.063 4.737 -12.273 1.00 94.75 82 VAL A CA 1
ATOM 636 C C . VAL A 1 82 ? -6.454 4.556 -11.660 1.00 94.75 82 VAL A C 1
ATOM 638 O O . VAL A 1 82 ? -6.929 5.397 -10.898 1.00 94.75 82 VAL A O 1
ATOM 641 N N . GLU A 1 83 ? -7.080 3.423 -11.967 1.00 95.81 83 GLU A N 1
ATOM 642 C CA . GLU A 1 83 ? -8.398 3.029 -11.460 1.00 95.81 83 GLU A CA 1
ATOM 643 C C . GLU A 1 83 ? -8.301 1.647 -10.812 1.00 95.81 83 GLU A C 1
ATOM 645 O O . GLU A 1 83 ? -7.364 0.892 -11.073 1.00 95.81 83 GLU A O 1
ATOM 650 N N . GLU A 1 84 ? -9.280 1.294 -9.981 1.00 94.12 84 GLU A N 1
ATOM 651 C CA . GLU A 1 84 ? -9.254 0.073 -9.167 1.00 94.12 84 GLU A CA 1
ATOM 652 C C . GLU A 1 84 ? -9.101 -1.208 -10.008 1.00 94.12 84 GLU A C 1
ATOM 654 O O . GLU A 1 84 ? -8.369 -2.120 -9.628 1.00 94.12 84 GLU A O 1
ATOM 659 N N . PHE A 1 85 ? -9.697 -1.254 -11.204 1.00 95.06 85 PHE A N 1
ATOM 660 C CA . PHE A 1 85 ? -9.594 -2.410 -12.101 1.00 95.06 85 PHE A CA 1
ATOM 661 C C . PHE A 1 85 ? -8.223 -2.552 -12.789 1.00 95.06 85 PHE A C 1
ATOM 663 O O . PHE A 1 85 ? -7.930 -3.608 -13.358 1.00 95.06 85 PHE A O 1
ATOM 670 N N . HIS A 1 86 ? -7.379 -1.514 -12.764 1.00 95.31 86 HIS A N 1
ATOM 671 C CA . HIS A 1 86 ? -6.009 -1.581 -13.274 1.00 95.31 86 HIS A CA 1
ATOM 672 C C . HIS A 1 86 ? -5.076 -2.295 -12.287 1.00 95.31 86 HIS A C 1
ATOM 674 O O . HIS A 1 86 ? -4.175 -3.014 -12.715 1.00 95.31 86 HIS A O 1
ATOM 680 N N . ILE A 1 87 ? -5.317 -2.155 -10.977 1.00 94.94 87 ILE A N 1
ATOM 681 C CA . ILE A 1 87 ? -4.431 -2.644 -9.907 1.00 94.94 87 ILE A CA 1
ATOM 682 C C . ILE A 1 87 ? -4.058 -4.129 -10.052 1.00 94.94 87 ILE A C 1
ATOM 684 O O . ILE A 1 87 ? -2.870 -4.437 -9.980 1.00 94.94 87 ILE A O 1
ATOM 688 N N . PRO A 1 88 ? -4.986 -5.066 -10.344 1.00 96.00 88 PRO A N 1
ATOM 689 C CA . PRO A 1 88 ? -4.630 -6.480 -10.469 1.00 96.00 88 PRO A CA 1
ATOM 690 C C . PRO A 1 88 ? -3.676 -6.792 -11.629 1.00 96.00 88 PRO A C 1
ATOM 692 O O . PRO A 1 88 ? -3.074 -7.869 -11.636 1.00 96.00 88 PRO A O 1
ATOM 695 N N . LYS A 1 89 ? -3.562 -5.893 -12.615 1.00 96.62 89 LYS A N 1
ATOM 696 C CA . LYS A 1 89 ? -2.714 -6.053 -13.803 1.00 96.62 89 LYS A CA 1
ATOM 697 C C . LYS A 1 89 ? -1.292 -5.521 -13.587 1.00 96.62 89 LYS A C 1
ATOM 699 O O . LYS A 1 89 ? -0.390 -5.987 -14.269 1.00 96.62 89 LYS A O 1
ATOM 704 N N . LEU A 1 90 ? -1.089 -4.605 -12.636 1.00 97.00 90 LEU A N 1
ATOM 705 C CA . LEU A 1 90 ? 0.201 -3.971 -12.329 1.00 97.00 90 LEU A CA 1
ATOM 706 C C . LEU A 1 90 ? 1.084 -4.895 -11.466 1.00 97.00 90 LEU A C 1
ATOM 708 O O . LEU A 1 90 ? 1.270 -4.675 -10.268 1.00 97.00 90 LEU A O 1
ATOM 712 N N . LYS A 1 91 ? 1.571 -5.991 -12.058 1.00 97.50 91 LYS A N 1
ATOM 713 C CA . LYS A 1 91 ? 2.300 -7.059 -11.354 1.00 97.50 91 LYS A CA 1
ATOM 714 C C . LYS A 1 91 ? 3.682 -6.632 -10.888 1.00 97.50 91 LYS A C 1
ATOM 716 O O . LYS A 1 91 ? 4.111 -7.034 -9.807 1.00 97.50 91 LYS A O 1
ATOM 721 N N . TYR A 1 92 ? 4.383 -5.848 -11.691 1.00 97.69 92 TYR A N 1
ATOM 722 C CA . TYR A 1 92 ? 5.694 -5.334 -11.344 1.00 97.69 92 TYR A CA 1
ATOM 723 C C . TYR A 1 92 ? 5.584 -4.297 -10.230 1.00 97.69 92 TYR A C 1
ATOM 725 O O . TYR A 1 92 ? 6.315 -4.392 -9.248 1.00 97.69 92 TYR A O 1
ATOM 733 N N . LEU A 1 93 ? 4.626 -3.371 -10.314 1.00 96.50 93 LEU A N 1
ATOM 734 C CA . LEU A 1 93 ? 4.368 -2.421 -9.234 1.00 96.50 93 LEU A CA 1
ATOM 735 C C . LEU A 1 93 ? 3.966 -3.133 -7.930 1.00 96.50 93 LEU A C 1
ATOM 737 O O . LEU A 1 93 ? 4.461 -2.780 -6.862 1.00 96.50 93 LEU A O 1
ATOM 741 N N . GLU A 1 94 ? 3.138 -4.181 -8.004 1.00 97.00 94 GLU A N 1
ATOM 742 C CA . GLU A 1 94 ? 2.819 -5.037 -6.852 1.00 97.00 94 GLU A CA 1
ATOM 743 C C . GLU A 1 94 ? 4.087 -5.680 -6.255 1.00 97.00 94 GLU A C 1
ATOM 745 O O . GLU A 1 94 ? 4.254 -5.714 -5.033 1.00 97.00 94 GLU A O 1
ATOM 750 N N . ALA A 1 95 ? 5.001 -6.163 -7.101 1.00 97.62 95 ALA A N 1
ATOM 751 C CA . ALA A 1 95 ? 6.276 -6.726 -6.666 1.00 97.62 95 ALA A CA 1
ATOM 752 C C . ALA A 1 95 ? 7.190 -5.679 -6.012 1.00 97.62 95 ALA A C 1
ATOM 754 O O . ALA A 1 95 ? 7.810 -5.989 -4.997 1.00 97.62 95 ALA A O 1
ATOM 755 N N . VAL A 1 96 ? 7.232 -4.446 -6.532 1.00 97.44 96 VAL A N 1
ATOM 756 C CA . VAL A 1 96 ? 7.977 -3.328 -5.926 1.00 97.44 96 VAL A CA 1
ATOM 757 C C . VAL A 1 96 ? 7.492 -3.085 -4.502 1.00 97.44 96 VAL A C 1
ATOM 759 O O . VAL A 1 96 ? 8.301 -3.106 -3.583 1.00 97.44 96 VAL A O 1
ATOM 762 N N . ILE A 1 97 ? 6.178 -2.945 -4.294 1.00 96.12 97 ILE A N 1
ATOM 763 C CA . ILE A 1 97 ? 5.621 -2.719 -2.953 1.00 96.12 97 ILE A CA 1
ATOM 764 C C . ILE A 1 97 ? 5.957 -3.877 -2.005 1.00 96.12 97 ILE A C 1
ATOM 766 O O . ILE A 1 97 ? 6.364 -3.646 -0.867 1.00 96.12 97 ILE A O 1
ATOM 770 N N . LYS A 1 98 ? 5.827 -5.127 -2.464 1.00 96.69 98 LYS A N 1
ATOM 771 C CA . LYS A 1 98 ? 6.170 -6.304 -1.649 1.00 96.69 98 LYS A CA 1
ATOM 772 C C . LYS A 1 98 ? 7.648 -6.338 -1.272 1.00 96.69 98 LYS A C 1
ATOM 774 O O . LYS A 1 98 ? 7.969 -6.664 -0.132 1.00 96.69 98 LYS A O 1
ATOM 779 N N . GLU A 1 99 ? 8.534 -6.002 -2.202 1.00 97.44 99 GLU A N 1
ATOM 780 C CA . GLU A 1 99 ? 9.972 -5.991 -1.948 1.00 97.44 99 GLU A CA 1
ATOM 781 C C . GLU A 1 99 ? 10.374 -4.849 -1.012 1.00 97.44 99 GLU A C 1
ATOM 783 O O . GLU A 1 99 ? 11.157 -5.065 -0.087 1.00 97.44 99 GLU A O 1
ATOM 788 N N . THR A 1 100 ? 9.768 -3.668 -1.162 1.00 96.56 100 THR A N 1
ATOM 789 C CA . THR A 1 100 ? 9.924 -2.570 -0.203 1.00 96.56 100 THR A CA 1
ATOM 790 C C . THR A 1 100 ? 9.514 -3.008 1.198 1.00 96.56 100 THR A C 1
ATOM 792 O O . THR A 1 100 ? 10.276 -2.806 2.135 1.00 96.56 100 THR A O 1
ATOM 795 N N . MET A 1 101 ? 8.369 -3.677 1.359 1.00 94.69 101 MET A N 1
ATOM 796 C CA . MET A 1 101 ? 7.940 -4.184 2.668 1.00 94.69 101 MET A CA 1
ATOM 797 C C . MET A 1 101 ? 8.856 -5.291 3.215 1.00 94.69 101 MET A C 1
ATOM 799 O O . MET A 1 101 ? 8.968 -5.435 4.431 1.00 94.69 101 MET A O 1
ATOM 803 N N . ARG A 1 102 ? 9.509 -6.076 2.345 1.00 96.75 102 ARG A N 1
ATOM 804 C CA . ARG A 1 102 ? 10.495 -7.095 2.742 1.00 96.75 102 ARG A CA 1
ATOM 805 C C . ARG A 1 102 ? 11.776 -6.461 3.290 1.00 96.75 102 ARG A C 1
ATOM 807 O O . ARG A 1 102 ? 12.354 -6.998 4.233 1.00 96.75 102 ARG A O 1
ATOM 814 N N . LEU A 1 103 ? 12.230 -5.365 2.681 1.00 95.62 103 LEU A N 1
ATOM 815 C CA . LEU A 1 103 ? 13.444 -4.642 3.073 1.00 95.62 103 LEU A CA 1
ATOM 816 C C . LEU A 1 103 ? 13.204 -3.696 4.257 1.00 95.62 103 LEU A C 1
ATOM 818 O O . LEU A 1 103 ? 13.993 -3.682 5.198 1.00 95.62 103 LEU A O 1
ATOM 822 N N . HIS A 1 104 ? 12.094 -2.957 4.224 1.00 95.25 104 HIS A N 1
ATOM 823 C CA . HIS A 1 104 ? 11.773 -1.854 5.132 1.00 95.25 104 HIS A CA 1
ATOM 824 C C . HIS A 1 104 ? 10.346 -1.983 5.690 1.00 95.25 104 HIS A C 1
ATOM 826 O O . HIS A 1 104 ? 9.471 -1.169 5.378 1.00 95.25 104 HIS A O 1
ATOM 832 N N . PRO A 1 105 ? 10.058 -3.011 6.508 1.00 91.75 105 PRO A N 1
ATOM 833 C CA . PRO A 1 105 ? 8.728 -3.185 7.081 1.00 91.75 105 PRO A CA 1
ATOM 834 C C . PRO A 1 105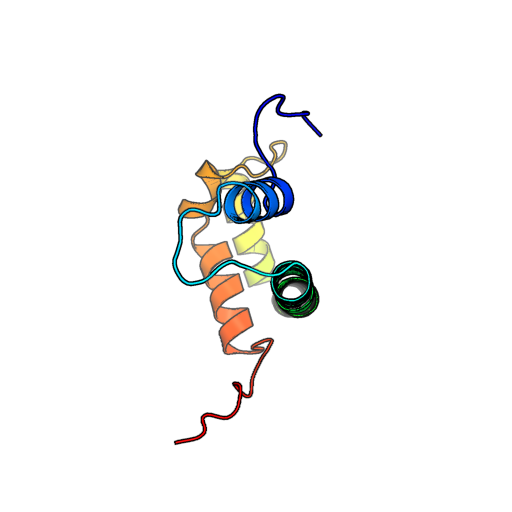 ? 8.395 -2.014 8.031 1.00 91.75 105 PRO A C 1
ATOM 836 O O . PRO A 1 105 ? 9.151 -1.792 8.977 1.00 91.75 105 PRO A O 1
ATOM 839 N N . PRO A 1 106 ? 7.249 -1.311 7.879 1.00 86.81 106 PRO A N 1
ATOM 840 C CA . PRO A 1 106 ? 6.860 -0.204 8.771 1.00 86.81 106 PRO A CA 1
ATOM 841 C C . PRO A 1 106 ? 6.652 -0.597 10.248 1.00 86.81 106 PRO A C 1
ATOM 843 O O . PRO A 1 106 ? 6.536 0.263 11.114 1.00 86.81 106 PRO A O 1
ATOM 846 N N . GLY A 1 107 ? 6.609 -1.898 10.545 1.00 86.06 107 GLY A N 1
ATOM 847 C CA . GLY A 1 107 ? 6.585 -2.458 11.894 1.00 86.06 107 GLY A CA 1
ATOM 848 C C . GLY A 1 107 ? 7.528 -3.658 11.985 1.00 86.06 107 GLY A C 1
ATOM 849 O O . GLY A 1 107 ? 7.052 -4.791 11.910 1.00 86.06 107 GLY A O 1
ATOM 850 N N . PRO A 1 108 ? 8.853 -3.447 12.115 1.00 82.94 108 PRO A N 1
ATOM 851 C CA . PRO A 1 108 ? 9.831 -4.540 12.127 1.00 82.94 108 PRO A CA 1
ATOM 852 C C . PRO A 1 108 ? 9.682 -5.439 13.361 1.00 82.94 108 PRO A C 1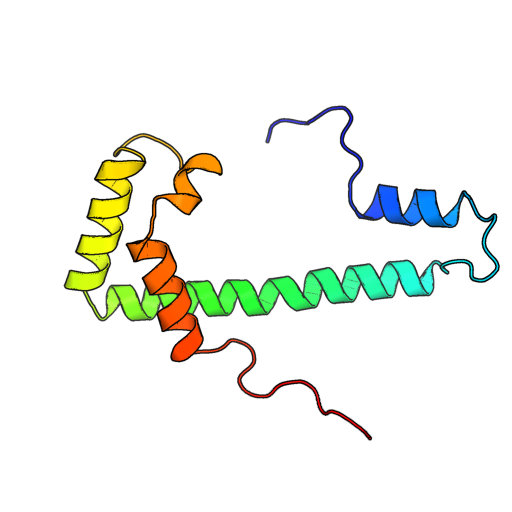
ATOM 854 O O . PRO A 1 108 ? 9.984 -6.629 13.309 1.00 82.94 108 PRO A O 1
ATOM 857 N N . LEU A 1 109 ? 9.181 -4.877 14.465 1.00 88.94 109 LEU A N 1
ATOM 858 C CA . LEU A 1 109 ? 8.812 -5.601 15.673 1.00 88.94 109 LEU A CA 1
ATOM 859 C C . LEU A 1 109 ? 7.294 -5.537 15.834 1.00 88.94 109 LEU A C 1
ATOM 861 O O . LEU A 1 109 ? 6.714 -4.460 15.963 1.00 88.94 109 LEU A O 1
ATOM 865 N N . LEU A 1 110 ? 6.654 -6.703 15.809 1.00 87.31 110 LEU A N 1
ATOM 866 C CA . LEU A 1 110 ? 5.220 -6.826 16.058 1.00 87.31 110 LEU A CA 1
ATOM 867 C C . LEU A 1 110 ? 4.896 -6.540 17.531 1.00 87.31 110 LEU A C 1
ATOM 869 O O . LEU A 1 110 ? 5.771 -6.582 18.398 1.00 87.31 110 LEU A O 1
ATOM 873 N N . LEU A 1 111 ? 3.617 -6.292 17.822 1.00 87.12 111 LEU A N 1
ATOM 874 C CA . LEU A 1 111 ? 3.155 -6.110 19.197 1.00 87.12 111 LEU A CA 1
ATOM 875 C C . LEU A 1 111 ? 3.477 -7.347 20.059 1.00 87.12 111 LEU A C 1
ATOM 877 O O . LEU A 1 111 ? 3.323 -8.479 19.579 1.00 87.12 111 LEU A O 1
ATOM 881 N N . PRO A 1 112 ? 3.887 -7.156 21.329 1.00 91.00 112 PRO A N 1
ATOM 882 C CA . PRO A 1 112 ? 4.135 -8.258 22.247 1.00 91.00 112 PRO A CA 1
ATOM 883 C C . PRO A 1 112 ? 2.919 -9.179 22.368 1.00 91.00 112 PRO A C 1
ATOM 885 O O . PRO A 1 112 ? 1.792 -8.723 22.565 1.00 91.00 112 PRO A O 1
ATOM 888 N N . LYS A 1 113 ? 3.158 -10.488 22.276 1.00 90.12 113 LYS A N 1
ATOM 889 C CA . LYS A 1 113 ? 2.156 -11.506 22.596 1.00 90.12 113 LYS A CA 1
ATOM 890 C C . LYS A 1 113 ? 2.365 -11.931 24.042 1.00 90.12 113 LYS A C 1
ATOM 892 O O . LYS A 1 113 ? 3.420 -12.468 24.370 1.00 90.12 113 LYS A O 1
ATOM 897 N N . TYR A 1 114 ? 1.374 -11.683 24.886 1.00 87.06 114 TYR A N 1
ATOM 898 C CA . TYR A 1 114 ? 1.336 -12.224 26.241 1.00 87.06 114 TYR A CA 1
ATOM 899 C C . TYR A 1 114 ? 0.567 -13.552 26.204 1.00 87.06 114 TYR A C 1
ATOM 901 O O . TYR A 1 114 ? -0.456 -13.634 25.520 1.00 87.06 114 TYR A O 1
ATOM 909 N N . ALA A 1 115 ? 1.117 -14.584 26.849 1.00 69.38 115 ALA A N 1
ATOM 910 C CA . ALA A 1 115 ? 0.509 -15.910 26.978 1.00 69.38 115 ALA A CA 1
ATOM 911 C C . ALA A 1 115 ? -0.422 -15.974 28.194 1.00 69.38 115 ALA A C 1
ATOM 913 O O . ALA A 1 115 ? -0.106 -15.290 29.196 1.00 69.38 115 ALA A O 1
#

Sequence (115 aa):
MCKKEGMKDFLQILLEIQKKQDSDMPISQKQIKAILQDVVSGRTDTTATNIEWAMAELMNNPEGMRKAQTELCDIVGLNNMVEEFHIPKLKYLEAV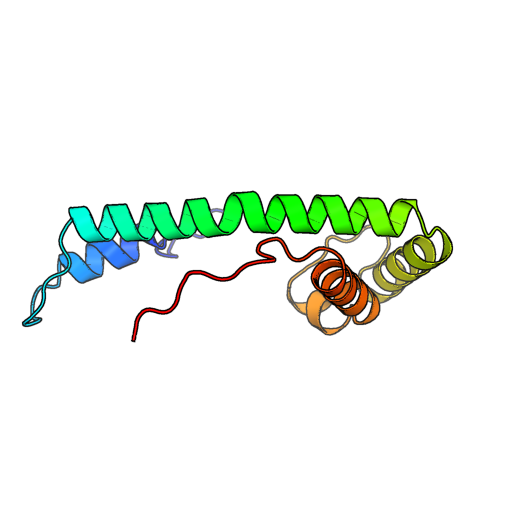IKETMRLHPPGPLLLPKYA

InterPro domains:
  IPR001128 Cytochrome P450 [PF00067] (6-114)
  IPR001128 Cytochrome P450 [PR00385] (42-59)
  IPR001128 Cytochrome P450 [PR00385] (95-106)
  IPR002401 Cytochrome P450, E-class, group I [PR00463] (31-48)
  IPR002401 Cytochrome P450, E-class, group I [PR00463] (51-77)
  IPR002401 Cytochrome P450, E-class, group I [PR00463] (94-112)
  IPR036396 Cytochrome P450 superfamily [G3DSA:1.10.630.10] (1-115)
  IPR036396 Cytochrome P450 superfamily [SSF48264] (4-114)

Mean predicted aligned error: 7.0 Å

Radius of gyration: 20.09 Å; Cα contacts (8 Å, |Δi|>4): 48; chains: 1; bounding box: 49×30×48 Å